Protein AF-A0A953RZE3-F1 (afdb_monomer)

Mean predicted aligned error: 8.17 Å

Structure (mmCIF, N/CA/C/O backbone):
data_AF-A0A953RZE3-F1
#
_entry.id   AF-A0A953RZE3-F1
#
loop_
_atom_site.group_PDB
_atom_site.id
_atom_site.type_symbol
_atom_site.label_atom_id
_atom_site.label_alt_id
_atom_site.label_comp_id
_atom_site.label_asym_id
_atom_site.label_entity_id
_atom_site.label_seq_id
_atom_site.pdbx_PDB_ins_code
_atom_site.Cartn_x
_atom_site.Cartn_y
_atom_site.Cartn_z
_atom_site.occupancy
_atom_site.B_iso_or_equiv
_atom_site.auth_seq_id
_atom_site.auth_comp_id
_atom_site.auth_asym_id
_atom_site.auth_atom_id
_atom_site.pdbx_PDB_model_num
ATOM 1 N N . MET A 1 1 ? -52.274 21.729 1.671 1.00 38.53 1 MET A N 1
ATOM 2 C CA . MET A 1 1 ? -52.161 20.530 0.815 1.00 38.53 1 MET A CA 1
ATOM 3 C C . MET A 1 1 ? -50.691 20.281 0.556 1.00 38.53 1 MET A C 1
ATOM 5 O O . MET A 1 1 ? -50.014 21.165 0.052 1.00 38.53 1 MET A O 1
ATOM 9 N N . SER A 1 2 ? -50.212 19.133 1.021 1.00 46.97 2 SER A N 1
ATOM 10 C CA . SER A 1 2 ? -48.816 18.702 1.029 1.00 46.97 2 SER A CA 1
ATOM 11 C C . SER A 1 2 ? -48.372 18.157 -0.327 1.00 46.97 2 SER A C 1
ATOM 13 O O . SER A 1 2 ? -49.143 17.448 -0.968 1.00 46.97 2 SER A O 1
ATOM 15 N N . VAL A 1 3 ? -47.101 18.358 -0.682 1.00 43.03 3 VAL A N 1
ATOM 16 C CA . VAL A 1 3 ? -46.359 17.436 -1.555 1.00 43.03 3 VAL A CA 1
ATOM 17 C C . VAL A 1 3 ? -45.002 17.105 -0.919 1.00 43.03 3 VAL A C 1
ATOM 19 O O . VAL A 1 3 ? -44.105 17.930 -0.824 1.00 43.03 3 VAL A O 1
ATOM 22 N N . GLN A 1 4 ? -44.999 15.888 -0.377 1.00 46.00 4 GLN A N 1
ATOM 23 C CA . GLN A 1 4 ? -43.958 14.930 0.017 1.00 46.00 4 GLN A CA 1
ATOM 24 C C . GLN A 1 4 ? -42.460 15.295 -0.127 1.00 46.00 4 GLN A C 1
ATOM 26 O O . GLN A 1 4 ? -42.034 15.736 -1.194 1.00 46.00 4 GLN A O 1
ATOM 31 N N . PRO A 1 5 ? -41.628 14.973 0.889 1.00 46.19 5 PRO A N 1
ATOM 32 C CA . PRO A 1 5 ? -40.175 14.981 0.760 1.00 46.19 5 PRO A CA 1
ATOM 33 C C . PRO A 1 5 ? -39.705 13.826 -0.136 1.00 46.19 5 PRO A C 1
ATOM 35 O O . PRO A 1 5 ? -40.157 12.686 -0.006 1.00 46.19 5 PRO A O 1
ATOM 38 N N . GLY A 1 6 ? -38.794 14.143 -1.057 1.00 43.66 6 GLY A N 1
ATOM 39 C CA . GLY A 1 6 ? -38.149 13.179 -1.940 1.00 43.66 6 GLY A CA 1
ATOM 40 C C . GLY A 1 6 ? -37.464 12.069 -1.147 1.00 43.66 6 GLY A C 1
ATOM 41 O O . GLY A 1 6 ? -36.737 12.329 -0.191 1.00 43.66 6 GLY A O 1
ATOM 42 N N . LYS A 1 7 ? -37.745 10.831 -1.562 1.00 40.25 7 LYS A N 1
ATOM 43 C CA . LYS A 1 7 ? -37.175 9.582 -1.057 1.00 40.25 7 LYS A CA 1
ATOM 44 C C . LYS A 1 7 ? -35.671 9.703 -0.801 1.00 40.25 7 LYS A C 1
ATOM 46 O O . LYS A 1 7 ? -34.910 9.983 -1.725 1.00 40.25 7 LYS A O 1
ATOM 51 N N . ALA A 1 8 ? -35.264 9.388 0.427 1.00 43.44 8 ALA A N 1
ATOM 52 C CA . ALA A 1 8 ? -33.906 8.960 0.712 1.00 43.44 8 ALA A CA 1
ATOM 53 C C . ALA A 1 8 ? -33.582 7.769 -0.200 1.00 43.44 8 ALA A C 1
ATOM 55 O O . ALA A 1 8 ? -34.327 6.788 -0.251 1.00 43.44 8 ALA A O 1
ATOM 56 N N . ALA A 1 9 ? -32.507 7.883 -0.973 1.00 49.19 9 ALA A N 1
ATOM 57 C CA . ALA A 1 9 ? -31.924 6.730 -1.622 1.00 49.19 9 ALA A CA 1
ATOM 58 C C . ALA A 1 9 ? -31.358 5.841 -0.509 1.00 49.19 9 ALA A C 1
ATOM 60 O O . ALA A 1 9 ? -30.347 6.187 0.099 1.00 49.19 9 ALA A O 1
ATOM 61 N N . ASP A 1 10 ? -32.020 4.715 -0.235 1.00 40.41 10 ASP A N 1
ATOM 62 C CA . ASP A 1 10 ? -31.480 3.573 0.508 1.00 40.41 10 ASP A CA 1
ATOM 63 C C . ASP A 1 10 ? -30.290 2.970 -0.263 1.00 40.41 10 ASP A C 1
ATOM 65 O O . ASP A 1 10 ? -30.326 1.851 -0.780 1.00 40.41 10 ASP A O 1
ATOM 69 N N . GLY A 1 11 ? -29.209 3.736 -0.389 1.00 42.00 11 GLY A N 1
ATOM 70 C CA . GLY A 1 11 ? -27.901 3.207 -0.710 1.00 42.00 11 GLY A CA 1
ATOM 71 C C . GLY A 1 11 ? -27.412 2.512 0.544 1.00 42.00 11 GLY A C 1
ATOM 72 O O . GLY A 1 11 ? -26.873 3.167 1.429 1.00 42.00 11 GLY A O 1
ATOM 73 N N . LYS A 1 12 ? -27.648 1.200 0.658 1.00 42.31 12 LYS A N 1
ATOM 74 C CA . LYS A 1 12 ? -26.995 0.369 1.675 1.00 42.31 12 LYS A CA 1
ATOM 75 C C . LYS A 1 12 ? -25.504 0.686 1.614 1.00 42.31 12 LYS A C 1
ATOM 77 O O . LYS A 1 12 ? -24.852 0.288 0.651 1.00 42.31 12 LYS A O 1
ATOM 82 N N . ALA A 1 13 ? -24.999 1.439 2.590 1.00 49.22 13 ALA A N 1
ATOM 83 C CA . ALA A 1 13 ? -23.581 1.725 2.706 1.00 49.22 13 ALA A CA 1
ATOM 84 C C . ALA A 1 13 ? -22.871 0.373 2.668 1.00 49.22 13 ALA A C 1
ATOM 86 O O . ALA A 1 13 ? -23.115 -0.489 3.518 1.00 49.22 13 ALA A O 1
ATOM 87 N N . LYS A 1 14 ? -22.094 0.133 1.612 1.00 54.75 14 LYS A N 1
ATOM 88 C CA . LYS A 1 14 ? -21.284 -1.070 1.503 1.00 54.75 14 LYS A CA 1
ATOM 89 C C . LYS A 1 14 ? -20.283 -0.969 2.643 1.00 54.75 14 LYS A C 1
ATOM 91 O O . LYS A 1 14 ? -19.375 -0.149 2.597 1.00 54.75 14 LYS A O 1
ATOM 96 N N . VAL A 1 15 ? -20.523 -1.720 3.713 1.00 62.72 15 VAL A N 1
ATOM 97 C CA . VAL A 1 15 ? -19.614 -1.753 4.855 1.00 62.72 15 VAL A CA 1
ATOM 98 C C . VAL A 1 15 ? -18.313 -2.353 4.338 1.00 62.72 15 VAL A C 1
ATOM 100 O O . VAL A 1 15 ? -18.257 -3.541 4.017 1.00 62.72 15 VAL A O 1
ATOM 103 N N . VAL A 1 16 ? -17.295 -1.514 4.170 1.00 74.25 16 VAL A N 1
ATOM 104 C CA . VAL A 1 16 ? -15.961 -1.975 3.795 1.00 74.25 16 VAL A CA 1
ATOM 105 C C . VAL A 1 16 ? -15.364 -2.672 4.995 1.00 74.25 16 VAL A C 1
ATOM 107 O O . VAL A 1 16 ? -15.157 -2.059 6.039 1.00 74.25 16 VAL A O 1
ATOM 110 N N . ASP A 1 17 ? -15.093 -3.961 4.836 1.00 81.56 17 ASP A N 1
ATOM 111 C CA . ASP A 1 17 ? -14.390 -4.737 5.843 1.00 81.56 17 ASP A CA 1
ATOM 112 C C . ASP A 1 17 ? -12.902 -4.329 5.865 1.00 81.56 17 ASP A C 1
ATOM 114 O O . ASP A 1 17 ? -12.220 -4.476 4.842 1.00 81.56 17 ASP A O 1
ATOM 118 N N . PRO A 1 18 ? -12.364 -3.852 7.005 1.00 83.88 18 PRO A N 1
ATOM 119 C CA . PRO A 1 18 ? -10.934 -3.605 7.189 1.00 83.88 18 PRO A CA 1
ATOM 120 C C . PRO A 1 18 ? -10.030 -4.784 6.787 1.00 83.88 18 PRO A C 1
ATOM 122 O O . PRO A 1 18 ? -8.886 -4.571 6.380 1.00 83.88 18 PRO A O 1
ATOM 125 N N . ALA A 1 19 ? -10.528 -6.022 6.859 1.00 86.88 19 ALA A N 1
ATOM 126 C CA . ALA A 1 19 ? -9.807 -7.209 6.410 1.00 86.88 19 ALA A CA 1
ATOM 127 C C . ALA A 1 19 ? -9.534 -7.202 4.895 1.00 86.88 19 ALA A C 1
ATOM 129 O O . ALA A 1 19 ? -8.481 -7.675 4.465 1.00 86.88 19 ALA A O 1
ATOM 130 N N . ASN A 1 20 ? -10.426 -6.618 4.087 1.00 88.56 20 ASN A N 1
ATOM 131 C CA . ASN A 1 20 ? -10.230 -6.497 2.640 1.00 88.56 20 ASN A CA 1
ATOM 132 C C . ASN A 1 20 ? -9.112 -5.505 2.306 1.00 88.56 20 ASN A C 1
ATOM 134 O O . ASN A 1 20 ? -8.297 -5.777 1.425 1.00 88.56 20 ASN A O 1
ATOM 138 N N . VAL A 1 21 ? -9.018 -4.402 3.057 1.00 90.88 21 VAL A N 1
ATOM 139 C CA . VAL A 1 21 ? -7.900 -3.455 2.92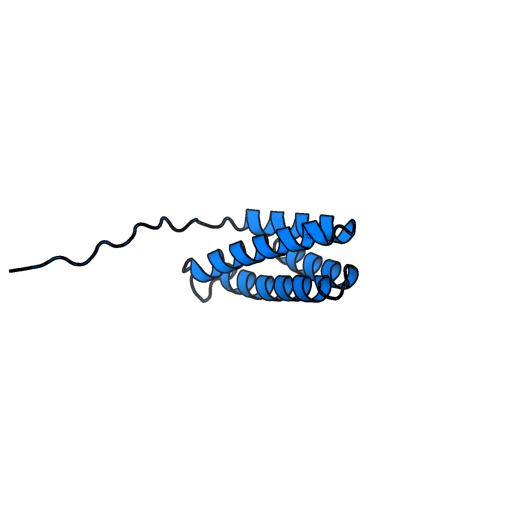9 1.00 90.88 21 VAL A CA 1
ATOM 140 C C . VAL A 1 21 ? -6.588 -4.158 3.275 1.00 90.88 21 VAL A C 1
ATOM 142 O O . VAL A 1 21 ? -5.628 -4.090 2.510 1.00 90.88 21 VAL A O 1
ATOM 145 N N . ALA A 1 22 ? -6.550 -4.904 4.383 1.00 92.44 22 ALA A N 1
ATOM 146 C CA . ALA A 1 22 ? -5.363 -5.656 4.787 1.00 92.44 22 ALA A CA 1
ATOM 147 C C . ALA A 1 22 ? -4.931 -6.699 3.735 1.00 92.44 22 ALA A C 1
ATOM 149 O O . ALA A 1 22 ? -3.734 -6.845 3.468 1.00 92.44 22 ALA A O 1
ATOM 150 N N . ALA A 1 23 ? -5.888 -7.403 3.121 1.00 93.19 23 ALA A N 1
ATOM 151 C CA . ALA A 1 23 ? -5.627 -8.353 2.042 1.00 93.19 23 ALA A CA 1
ATOM 152 C C . ALA A 1 23 ? -5.036 -7.656 0.806 1.00 93.19 23 ALA A C 1
ATOM 154 O O . ALA A 1 23 ? -3.967 -8.049 0.340 1.00 93.19 23 ALA A O 1
ATOM 155 N N . ASN A 1 24 ? -5.645 -6.557 0.355 1.00 93.69 24 ASN A N 1
ATOM 156 C CA . ASN A 1 24 ? -5.150 -5.786 -0.785 1.00 93.69 24 ASN A CA 1
ATOM 157 C C . ASN A 1 24 ? -3.741 -5.225 -0.550 1.00 93.69 24 ASN A C 1
ATOM 159 O O . ASN A 1 24 ? -2.895 -5.299 -1.437 1.00 93.69 24 ASN A O 1
ATOM 163 N N . LEU A 1 25 ? -3.431 -4.725 0.650 1.00 96.00 25 LEU A N 1
ATOM 164 C CA . LEU A 1 25 ? -2.081 -4.247 0.986 1.00 96.00 25 LEU A CA 1
ATOM 165 C C . LEU A 1 25 ? -1.033 -5.370 0.958 1.00 96.00 25 LEU A C 1
ATOM 167 O O . LEU A 1 25 ? 0.119 -5.166 0.550 1.00 96.00 25 LEU A O 1
ATOM 171 N N . ARG A 1 26 ? -1.424 -6.579 1.373 1.00 95.25 26 ARG A N 1
ATOM 172 C CA . ARG A 1 26 ? -0.568 -7.764 1.286 1.00 95.25 26 ARG A CA 1
ATOM 173 C C . ARG A 1 26 ? -0.325 -8.159 -0.167 1.00 95.25 26 ARG A C 1
ATOM 175 O O . ARG A 1 26 ? 0.828 -8.392 -0.531 1.00 95.25 26 ARG A O 1
ATOM 182 N N . ASP A 1 27 ? -1.372 -8.204 -0.979 1.00 96.50 27 ASP A N 1
ATOM 183 C CA . ASP A 1 27 ? -1.270 -8.575 -2.390 1.00 96.50 27 ASP A CA 1
ATOM 184 C C . ASP A 1 27 ? -0.460 -7.536 -3.170 1.00 96.50 27 ASP A C 1
ATOM 186 O O . ASP A 1 27 ? 0.462 -7.896 -3.905 1.00 96.50 27 ASP A O 1
ATOM 190 N N . LEU A 1 28 ? -0.674 -6.248 -2.897 1.00 97.50 28 LEU A N 1
ATOM 191 C CA . LEU A 1 28 ? 0.141 -5.151 -3.415 1.00 97.50 28 LEU A CA 1
ATOM 192 C C . LEU A 1 28 ? 1.629 -5.372 -3.119 1.00 97.50 28 LEU A C 1
ATOM 194 O O . LEU A 1 28 ? 2.459 -5.330 -4.028 1.00 97.50 28 LEU A O 1
ATOM 198 N N . THR A 1 29 ? 1.969 -5.684 -1.864 1.00 97.56 29 THR A N 1
ATOM 199 C CA . THR A 1 29 ? 3.351 -5.984 -1.456 1.00 97.56 29 THR A CA 1
ATOM 200 C C . THR A 1 29 ? 3.930 -7.171 -2.233 1.00 97.56 29 THR A C 1
ATOM 202 O O . THR A 1 29 ? 5.094 -7.142 -2.637 1.00 97.56 29 THR A O 1
ATOM 205 N N . VAL A 1 30 ? 3.142 -8.227 -2.455 1.00 97.88 30 VAL A N 1
ATOM 206 C CA . VAL A 1 30 ? 3.575 -9.414 -3.207 1.00 97.88 30 VAL A CA 1
ATOM 207 C C . VAL A 1 30 ? 3.839 -9.073 -4.674 1.00 97.88 30 VAL A C 1
ATOM 209 O O . VAL A 1 30 ? 4.870 -9.480 -5.212 1.00 97.88 30 VAL A O 1
ATOM 212 N N . HIS A 1 31 ? 2.948 -8.324 -5.323 1.00 97.75 31 HIS A N 1
ATOM 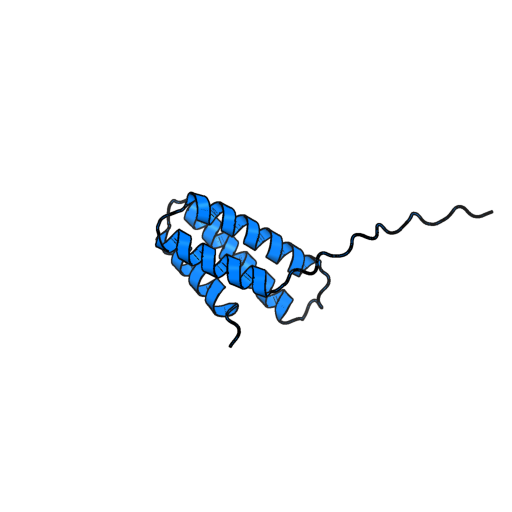213 C CA . HIS A 1 31 ? 3.093 -7.960 -6.733 1.00 97.75 31 HIS A CA 1
ATOM 214 C C . HIS A 1 31 ? 4.254 -6.991 -6.968 1.00 97.75 31 HIS A C 1
ATOM 216 O O . HIS A 1 31 ? 5.039 -7.209 -7.892 1.00 97.75 31 HIS A O 1
ATOM 222 N N . LEU A 1 32 ? 4.442 -6.012 -6.081 1.00 97.56 32 LEU A N 1
ATOM 223 C CA . LEU A 1 32 ? 5.613 -5.133 -6.088 1.00 97.56 32 LEU A CA 1
ATOM 224 C C . LEU A 1 32 ? 6.913 -5.923 -5.915 1.00 97.56 32 LEU A C 1
ATOM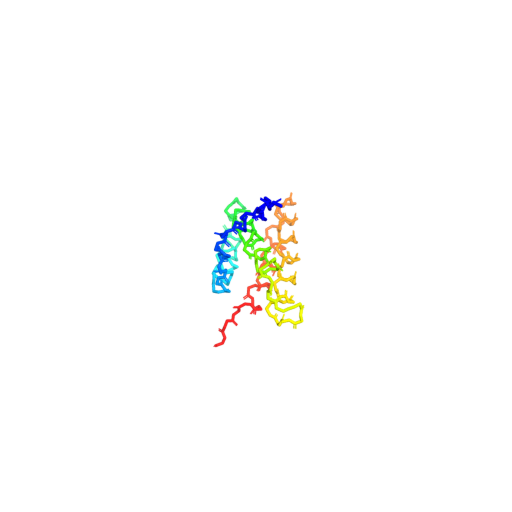 226 O O . LEU A 1 32 ? 7.853 -5.748 -6.684 1.00 97.56 32 LEU A O 1
ATOM 230 N N . HIS A 1 33 ? 6.953 -6.867 -4.972 1.00 96.81 33 HIS A N 1
ATOM 231 C CA . HIS A 1 33 ? 8.132 -7.705 -4.755 1.00 96.81 33 HIS A CA 1
ATOM 232 C C . HIS A 1 33 ? 8.485 -8.584 -5.965 1.00 96.81 33 HIS A C 1
ATOM 234 O O . HIS A 1 33 ? 9.655 -8.879 -6.194 1.00 96.81 33 HIS A O 1
ATOM 240 N N . ARG A 1 34 ? 7.484 -8.986 -6.755 1.00 96.44 34 ARG A N 1
ATOM 241 C CA . ARG A 1 34 ? 7.659 -9.759 -7.995 1.00 96.44 34 ARG A CA 1
ATOM 242 C C . ARG A 1 34 ? 7.976 -8.892 -9.219 1.00 96.44 34 ARG A C 1
ATOM 244 O O . ARG A 1 34 ? 8.103 -9.439 -10.310 1.00 96.44 34 ARG A O 1
ATOM 251 N N . GLY A 1 35 ? 8.053 -7.568 -9.074 1.00 93.81 35 GLY A N 1
ATOM 252 C CA . GLY A 1 35 ? 8.235 -6.647 -10.200 1.00 93.81 35 GLY A CA 1
ATOM 253 C C . GLY A 1 35 ? 7.000 -6.503 -11.096 1.00 93.81 35 GLY A C 1
ATOM 254 O O . GLY A 1 35 ? 7.093 -5.947 -12.187 1.00 93.81 35 GLY A O 1
ATOM 255 N N . ASN A 1 36 ? 5.830 -6.986 -10.665 1.00 96.19 36 ASN A N 1
ATOM 256 C CA . ASN A 1 36 ? 4.593 -6.872 -11.432 1.00 96.19 36 ASN A CA 1
ATOM 257 C C . ASN A 1 36 ? 3.941 -5.501 -11.188 1.00 96.19 36 ASN A C 1
ATOM 259 O O . ASN A 1 36 ? 2.949 -5.377 -10.467 1.00 96.19 36 ASN A O 1
ATOM 263 N N . ALA A 1 37 ? 4.530 -4.465 -11.789 1.00 93.75 37 ALA A N 1
ATOM 264 C CA . ALA A 1 37 ? 4.090 -3.080 -11.643 1.00 93.75 37 ALA A CA 1
ATOM 265 C C . ALA A 1 37 ? 2.675 -2.834 -12.196 1.00 93.75 37 ALA A C 1
ATOM 267 O O . ALA A 1 37 ? 1.950 -1.997 -11.663 1.00 93.75 37 ALA A O 1
ATOM 268 N N . ALA A 1 38 ? 2.263 -3.557 -13.242 1.00 95.38 38 ALA A N 1
ATOM 269 C CA . ALA A 1 38 ? 0.932 -3.416 -13.832 1.00 95.38 38 ALA A CA 1
ATOM 270 C C . ALA A 1 38 ? -0.166 -3.859 -12.853 1.00 95.38 38 ALA A C 1
ATOM 272 O O . ALA A 1 38 ? 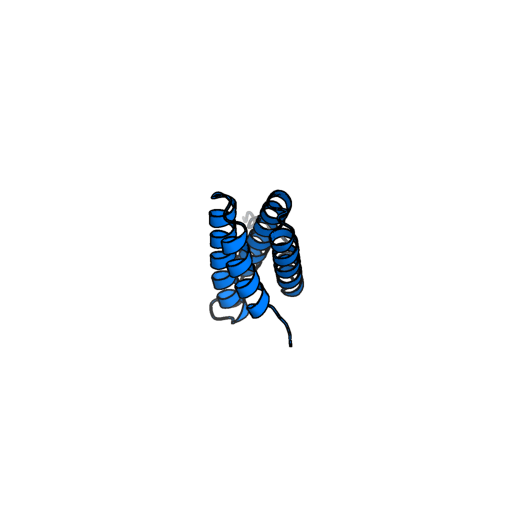-1.088 -3.095 -12.575 1.00 95.38 38 ALA A O 1
ATOM 273 N N . GLU A 1 39 ? -0.022 -5.048 -12.264 1.00 97.12 39 GLU A N 1
ATOM 274 C CA . GLU A 1 39 ? -0.977 -5.544 -11.270 1.00 97.12 39 GLU A CA 1
ATOM 275 C C . GLU A 1 39 ? -0.924 -4.718 -9.980 1.00 97.12 39 GLU A C 1
ATOM 277 O O . GLU A 1 39 ? -1.957 -4.384 -9.407 1.00 97.12 39 GLU A O 1
ATOM 282 N N . ALA A 1 40 ? 0.273 -4.293 -9.559 1.00 97.38 40 ALA A N 1
ATOM 283 C CA . ALA A 1 40 ? 0.427 -3.410 -8.406 1.00 97.38 40 ALA A CA 1
ATOM 284 C C . ALA A 1 40 ? -0.351 -2.090 -8.572 1.00 97.38 40 ALA A C 1
ATOM 286 O O . ALA A 1 40 ? -0.959 -1.620 -7.613 1.00 97.38 40 ALA A O 1
ATOM 287 N N . LYS A 1 41 ? -0.399 -1.513 -9.783 1.00 96.94 41 LYS A N 1
ATOM 288 C CA . LYS A 1 41 ? -1.204 -0.310 -10.072 1.00 96.94 41 LYS A CA 1
ATOM 289 C C . LYS A 1 41 ? -2.704 -0.567 -9.895 1.00 96.94 41 LYS A C 1
ATOM 291 O O . LYS A 1 41 ? -3.392 0.284 -9.334 1.00 96.94 41 LYS A O 1
ATOM 296 N N . ILE A 1 42 ? -3.197 -1.725 -10.339 1.00 97.50 42 ILE A N 1
ATOM 297 C CA . ILE A 1 42 ? -4.608 -2.119 -10.194 1.00 97.50 42 ILE A CA 1
ATOM 298 C C . ILE A 1 42 ? -4.961 -2.274 -8.712 1.00 97.50 42 ILE A C 1
ATOM 300 O O . ILE A 1 42 ? -5.921 -1.666 -8.242 1.00 97.50 42 ILE A O 1
ATOM 304 N N . ILE A 1 43 ? -4.150 -3.021 -7.960 1.00 97.50 43 ILE A N 1
ATOM 305 C CA . ILE A 1 43 ? -4.394 -3.265 -6.533 1.00 97.50 43 ILE A CA 1
ATOM 306 C C . ILE A 1 43 ? -4.304 -1.958 -5.733 1.00 97.50 43 ILE A C 1
ATOM 308 O O . ILE A 1 43 ? -5.127 -1.718 -4.853 1.00 97.50 43 ILE A O 1
ATOM 312 N N . ALA A 1 44 ? -3.353 -1.073 -6.054 1.00 96.81 44 ALA A N 1
ATOM 313 C CA . ALA A 1 44 ? -3.247 0.235 -5.408 1.00 96.81 44 ALA A CA 1
ATOM 314 C C . ALA A 1 44 ? -4.490 1.112 -5.656 1.00 96.81 44 ALA A C 1
ATOM 316 O O . ALA A 1 44 ? -4.940 1.801 -4.743 1.00 96.81 44 ALA A O 1
ATOM 317 N N . ALA A 1 45 ? -5.079 1.066 -6.857 1.00 96.44 45 ALA A N 1
ATOM 318 C CA . ALA A 1 45 ? -6.338 1.759 -7.137 1.00 96.44 45 ALA A CA 1
ATOM 319 C C . ALA A 1 45 ? -7.505 1.180 -6.318 1.00 96.44 45 ALA A C 1
ATOM 321 O O . ALA A 1 45 ? -8.236 1.934 -5.682 1.00 96.44 45 ALA A O 1
ATOM 322 N N . GLN A 1 46 ? -7.626 -0.149 -6.250 1.00 95.12 46 GLN A N 1
ATOM 323 C CA . GLN A 1 46 ? -8.660 -0.823 -5.453 1.00 95.12 46 GLN A CA 1
ATOM 324 C C . GLN A 1 46 ? -8.526 -0.533 -3.951 1.00 95.12 46 GLN A C 1
ATOM 326 O O . GLN A 1 46 ? -9.523 -0.296 -3.269 1.00 95.12 46 GLN A O 1
ATOM 331 N N . ALA A 1 47 ? -7.297 -0.527 -3.427 1.00 94.62 47 ALA A N 1
ATOM 332 C CA . ALA A 1 47 ? -7.028 -0.164 -2.040 1.00 94.62 47 ALA A CA 1
ATOM 333 C C . ALA A 1 47 ? -7.428 1.293 -1.762 1.00 94.62 47 ALA A C 1
ATOM 335 O O . ALA A 1 47 ? -8.067 1.561 -0.748 1.00 94.62 47 ALA A O 1
ATOM 336 N N . ALA A 1 48 ? -7.117 2.223 -2.673 1.00 95.44 48 ALA A N 1
ATOM 337 C CA . ALA A 1 48 ? -7.536 3.618 -2.550 1.00 95.44 48 ALA A CA 1
ATOM 338 C C . ALA A 1 48 ? -9.068 3.756 -2.531 1.00 95.44 48 ALA A C 1
ATOM 340 O O . ALA A 1 48 ? -9.607 4.426 -1.657 1.00 95.44 48 ALA A O 1
ATOM 341 N N . GLU A 1 49 ? -9.788 3.082 -3.430 1.00 93.94 49 GLU A N 1
ATOM 342 C CA . GLU A 1 49 ? -11.259 3.107 -3.449 1.00 93.94 49 GLU A CA 1
ATOM 343 C C . GLU A 1 49 ? -11.857 2.622 -2.118 1.00 93.94 49 GLU A C 1
ATOM 345 O O . GLU A 1 49 ? -12.705 3.296 -1.534 1.00 93.94 49 GLU A O 1
ATOM 350 N N . GLN A 1 50 ? -11.353 1.512 -1.573 1.00 92.19 50 GLN A N 1
ATOM 351 C CA . GLN A 1 50 ? -11.807 0.984 -0.282 1.00 92.19 50 GLN A CA 1
ATOM 352 C C . GLN A 1 50 ? -11.505 1.926 0.888 1.00 92.19 50 GLN A C 1
ATOM 354 O O . GLN A 1 50 ? -12.340 2.111 1.773 1.00 92.19 50 GLN A O 1
ATOM 359 N N . LEU A 1 51 ? -10.318 2.535 0.910 1.00 92.62 51 LEU A N 1
ATOM 360 C CA . LEU A 1 51 ? -9.952 3.517 1.931 1.00 92.62 51 LEU A CA 1
ATOM 361 C C . LEU A 1 51 ? -10.852 4.754 1.843 1.00 92.62 51 LEU A C 1
ATOM 363 O O . LEU A 1 51 ? -11.288 5.268 2.872 1.00 92.62 51 LEU A O 1
ATOM 367 N N . GLN A 1 52 ? -11.183 5.199 0.628 1.00 92.50 52 GLN A N 1
ATOM 368 C CA . GLN A 1 52 ? -12.089 6.321 0.407 1.00 92.50 52 GLN A CA 1
ATOM 369 C C . GLN A 1 52 ? -13.503 6.010 0.906 1.00 92.50 52 GLN A C 1
ATOM 371 O O . GLN A 1 52 ? -14.116 6.867 1.546 1.00 92.50 52 GLN A O 1
ATOM 376 N N . GLU A 1 53 ? -13.992 4.794 0.655 1.00 90.31 53 GLU A N 1
ATOM 377 C CA . GLU A 1 53 ? -15.266 4.294 1.175 1.00 90.31 53 GLU A CA 1
ATOM 378 C C . GLU A 1 53 ? -15.268 4.275 2.718 1.00 90.31 53 GLU A C 1
ATOM 380 O O . GLU A 1 53 ? -16.222 4.764 3.320 1.00 90.31 53 GLU A O 1
ATOM 385 N N . ILE A 1 54 ? -14.190 3.819 3.379 1.00 87.88 54 ILE A N 1
ATOM 386 C CA . ILE A 1 54 ? -14.065 3.874 4.853 1.00 87.88 54 ILE A CA 1
ATOM 387 C C . ILE A 1 54 ? -14.147 5.319 5.353 1.00 87.88 54 ILE A C 1
ATOM 389 O O . ILE A 1 54 ? -14.923 5.608 6.263 1.00 87.88 54 ILE A O 1
ATOM 393 N N . ILE A 1 55 ? -13.394 6.233 4.738 1.00 88.12 55 ILE A N 1
ATOM 394 C CA . ILE A 1 55 ? -13.353 7.655 5.117 1.00 88.12 55 ILE A CA 1
ATOM 395 C C . ILE A 1 55 ? -14.730 8.321 4.948 1.00 88.12 55 ILE A C 1
ATOM 397 O O . ILE A 1 55 ? -15.100 9.177 5.746 1.00 88.12 55 ILE A O 1
ATOM 401 N N . GLN A 1 56 ? -15.502 7.931 3.929 1.00 86.88 56 GLN A N 1
ATOM 402 C CA . GLN A 1 56 ? -16.827 8.498 3.640 1.00 86.88 56 GLN A CA 1
ATOM 403 C C . GLN A 1 56 ? -17.979 7.801 4.372 1.00 86.88 56 GLN A C 1
ATOM 405 O O . GLN A 1 56 ? -19.074 8.354 4.437 1.00 86.88 56 GLN A O 1
ATOM 410 N N . SER A 1 57 ? -17.756 6.608 4.929 1.00 81.06 57 SER A N 1
ATOM 411 C CA . SER A 1 57 ? -18.802 5.787 5.557 1.00 81.06 57 SER A CA 1
ATOM 412 C C . SER A 1 57 ? -19.410 6.382 6.835 1.00 81.06 57 SER A C 1
ATOM 414 O O . SER A 1 57 ? -20.370 5.827 7.367 1.00 81.06 57 SER A O 1
ATOM 416 N N . GLY A 1 58 ? -18.890 7.511 7.325 1.00 63.88 58 GLY A N 1
ATOM 417 C CA . GLY A 1 58 ? -19.407 8.179 8.518 1.00 63.88 58 GLY A CA 1
ATOM 418 C C . GLY A 1 58 ? -19.033 7.478 9.825 1.00 63.88 58 GLY A C 1
ATOM 419 O O . GLY A 1 58 ? -19.686 7.713 10.840 1.00 63.88 58 GLY A O 1
ATOM 420 N N . VAL A 1 59 ? -17.992 6.630 9.816 1.00 66.75 59 VAL A N 1
ATOM 421 C CA . VAL A 1 59 ? -17.291 6.230 11.050 1.00 66.75 59 VAL A CA 1
ATOM 422 C C . VAL A 1 59 ? -16.892 7.510 11.788 1.00 66.75 59 VAL A C 1
ATOM 424 O O . VAL A 1 59 ? -16.539 8.491 11.134 1.00 66.75 59 VAL A O 1
ATOM 427 N N . GLU A 1 60 ? -16.993 7.524 13.124 1.00 66.56 60 GLU A N 1
ATOM 428 C CA . GLU A 1 60 ? -16.727 8.735 13.909 1.00 66.56 60 GLU A CA 1
ATOM 429 C C . GLU A 1 60 ? -15.428 9.426 13.449 1.00 66.56 60 GLU A C 1
ATOM 431 O O . GLU A 1 60 ? -14.416 8.737 13.289 1.00 66.56 60 GLU A O 1
ATOM 436 N N . PRO A 1 61 ? -15.431 10.760 13.249 1.00 58.22 61 PRO A N 1
ATOM 437 C CA . PRO A 1 61 ? -14.280 11.510 12.738 1.00 58.22 61 PRO A CA 1
ATOM 438 C C . PRO A 1 61 ? -12.979 11.301 13.524 1.00 58.22 61 PRO A C 1
ATOM 440 O O . PRO A 1 61 ? -11.888 11.446 12.980 1.00 58.22 61 PRO A O 1
ATOM 443 N N . GLU A 1 62 ? -13.102 10.947 14.804 1.00 64.38 62 GLU A N 1
ATOM 444 C CA . GLU A 1 62 ? -11.997 10.695 15.736 1.00 64.38 62 GLU A CA 1
ATOM 445 C C . GLU A 1 62 ? -11.713 9.192 15.929 1.00 64.38 62 GLU A C 1
ATOM 447 O O . GLU A 1 62 ? -10.878 8.790 16.741 1.00 64.38 62 GLU A O 1
A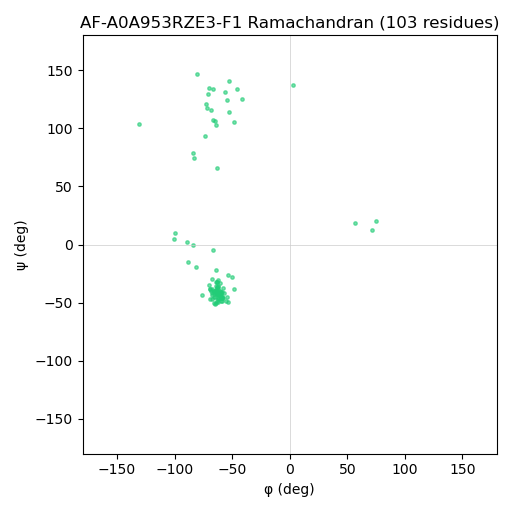TOM 452 N N . GLY A 1 63 ? -12.401 8.334 15.176 1.00 73.19 63 GLY A N 1
ATOM 453 C CA . GLY A 1 63 ? -12.246 6.893 15.233 1.00 73.19 63 GLY A CA 1
ATOM 454 C C . GLY A 1 63 ? -10.873 6.456 14.727 1.00 73.19 63 GLY A C 1
ATOM 455 O O . GLY A 1 63 ? -10.435 6.841 13.642 1.00 73.19 63 GLY A O 1
ATOM 456 N N . ILE A 1 64 ? -10.224 5.561 15.479 1.00 83.00 64 ILE A N 1
ATOM 457 C CA . ILE A 1 64 ? -8.918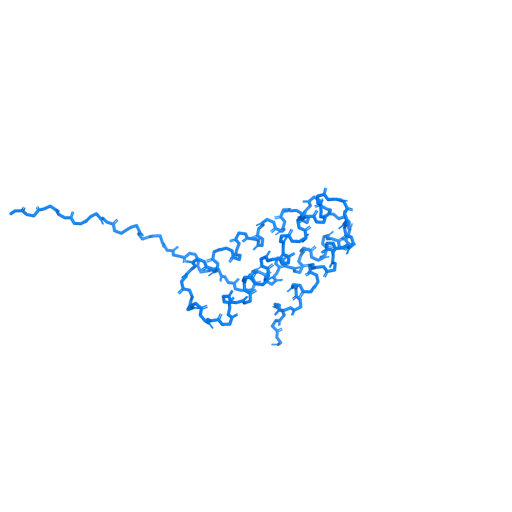 4.961 15.140 1.00 83.00 64 ILE A CA 1
ATOM 458 C C . ILE A 1 64 ? -8.895 4.442 13.692 1.00 83.00 64 ILE A C 1
ATOM 460 O O . ILE A 1 64 ? -7.895 4.585 12.992 1.00 83.00 64 ILE A O 1
ATOM 464 N N . LEU A 1 65 ? -10.007 3.865 13.224 1.00 85.44 65 LEU A N 1
ATOM 465 C CA . LEU A 1 65 ? -10.128 3.340 11.865 1.00 85.44 65 LEU A CA 1
ATOM 466 C C . LEU A 1 65 ? -10.066 4.438 10.792 1.00 85.44 65 LEU A C 1
ATOM 468 O O . LEU A 1 65 ? -9.425 4.230 9.765 1.00 85.44 65 LEU A O 1
ATOM 472 N N . MET A 1 66 ? -10.690 5.596 11.021 1.00 86.50 66 MET A N 1
ATOM 473 C CA . MET A 1 66 ? -10.689 6.701 10.059 1.00 86.50 66 MET A CA 1
ATOM 474 C C . MET A 1 66 ? -9.297 7.325 9.938 1.00 86.50 66 MET A C 1
ATOM 476 O O . MET A 1 66 ? -8.793 7.465 8.824 1.00 86.50 66 MET A O 1
ATOM 480 N N . GLY A 1 67 ? -8.640 7.614 11.067 1.00 88.75 67 GLY A N 1
ATOM 481 C CA . GLY A 1 67 ? -7.268 8.136 11.065 1.00 88.75 67 GLY A CA 1
ATOM 482 C C . GLY A 1 67 ? -6.290 7.172 10.386 1.00 88.75 67 GLY A C 1
ATOM 483 O O . GLY A 1 67 ? -5.494 7.571 9.536 1.00 88.75 67 GLY A O 1
ATOM 484 N N . LYS A 1 68 ? -6.424 5.873 10.672 1.00 91.19 68 LYS A N 1
ATOM 485 C CA . LYS A 1 68 ? -5.646 4.825 10.007 1.00 91.19 68 LYS A CA 1
ATOM 486 C C . LYS A 1 68 ? -5.916 4.767 8.502 1.00 91.19 68 LYS A C 1
ATOM 488 O O . LYS A 1 68 ? -4.975 4.648 7.719 1.00 91.19 68 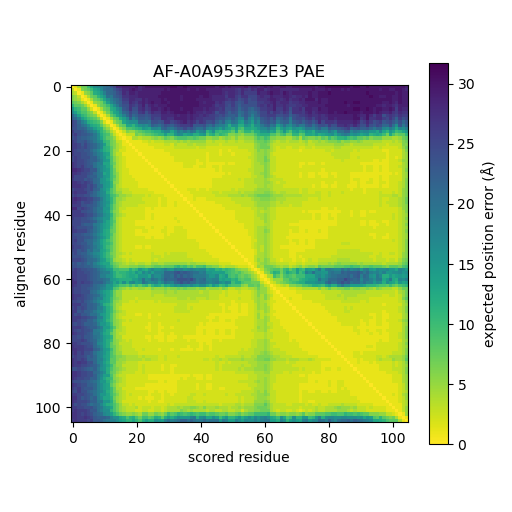LYS A O 1
ATOM 493 N N . ALA A 1 69 ? -7.174 4.876 8.072 1.00 92.12 69 ALA A N 1
ATOM 494 C CA . ALA A 1 69 ? -7.532 4.881 6.655 1.00 92.12 69 ALA A CA 1
ATOM 495 C C . ALA A 1 69 ? -6.942 6.088 5.910 1.00 92.12 69 ALA A C 1
ATOM 497 O O . ALA A 1 69 ? -6.370 5.917 4.836 1.00 92.12 69 ALA A O 1
ATOM 498 N N . GLN A 1 70 ? -6.992 7.283 6.504 1.00 92.44 70 GLN A N 1
ATOM 499 C CA . GLN A 1 70 ? -6.387 8.495 5.939 1.00 92.44 70 GLN A CA 1
ATOM 500 C C . GLN A 1 70 ? -4.865 8.372 5.790 1.00 92.44 70 GLN A C 1
ATOM 502 O O . GLN A 1 70 ? -4.325 8.662 4.726 1.00 92.44 70 GLN A O 1
ATOM 507 N N . GLN A 1 71 ? -4.171 7.883 6.822 1.00 93.25 71 GLN A N 1
ATOM 508 C CA . GLN A 1 71 ? -2.723 7.646 6.760 1.00 93.25 71 GLN A CA 1
ATOM 509 C C . GLN A 1 71 ? -2.357 6.627 5.675 1.00 93.25 71 GLN A C 1
ATOM 511 O O . GLN A 1 71 ? -1.387 6.795 4.940 1.00 93.25 71 GLN A O 1
ATOM 516 N N . THR A 1 72 ? -3.166 5.580 5.541 1.00 95.50 72 THR A N 1
ATOM 517 C CA . THR A 1 72 ? -2.945 4.531 4.538 1.00 95.50 72 THR A CA 1
ATOM 518 C C . THR A 1 72 ? -3.198 5.044 3.126 1.00 95.50 72 THR A C 1
ATOM 520 O O . THR A 1 72 ? -2.483 4.653 2.208 1.00 95.50 72 THR A O 1
ATOM 523 N N . MET A 1 73 ? -4.166 5.947 2.944 1.00 95.62 73 MET A N 1
ATOM 524 C CA . MET A 1 73 ? -4.419 6.590 1.654 1.00 95.62 73 MET A CA 1
ATOM 525 C C . MET A 1 73 ? -3.176 7.333 1.163 1.00 95.62 73 MET A C 1
ATOM 527 O O . MET A 1 73 ? -2.774 7.151 0.018 1.00 95.62 73 MET A O 1
ATOM 531 N N . PHE A 1 74 ? -2.522 8.090 2.048 1.00 95.19 74 PHE A N 1
ATOM 532 C CA . PHE A 1 74 ? -1.286 8.796 1.717 1.00 95.19 74 PHE A CA 1
ATOM 533 C C . PHE A 1 74 ? -0.180 7.834 1.253 1.00 95.19 74 PHE A C 1
ATOM 535 O O . PHE A 1 74 ? 0.437 8.051 0.213 1.00 95.19 74 PHE A O 1
ATOM 542 N N . ALA A 1 75 ? 0.022 6.722 1.967 1.00 96.50 75 ALA A N 1
ATOM 543 C CA . ALA A 1 75 ? 0.999 5.710 1.564 1.00 96.50 75 ALA A CA 1
ATOM 544 C C . ALA A 1 75 ? 0.652 5.064 0.207 1.00 96.50 75 ALA A C 1
ATOM 546 O O . ALA A 1 75 ? 1.537 4.784 -0.598 1.00 96.50 75 ALA A O 1
ATOM 547 N N . ILE A 1 76 ? -0.634 4.847 -0.088 1.00 97.75 76 ILE A N 1
ATOM 548 C CA . ILE A 1 76 ? -1.078 4.325 -1.389 1.00 97.75 76 ILE A CA 1
ATOM 549 C C . ILE A 1 76 ? -0.868 5.341 -2.518 1.00 97.75 76 ILE A C 1
ATOM 551 O O . ILE A 1 76 ? -0.480 4.955 -3.622 1.00 97.75 76 ILE A O 1
ATOM 555 N N . GLU A 1 77 ? -1.088 6.630 -2.270 1.00 97.25 77 GLU A N 1
ATOM 556 C CA . GLU A 1 77 ? -0.764 7.688 -3.231 1.00 97.25 77 GLU A CA 1
ATOM 557 C C . GLU A 1 77 ? 0.737 7.737 -3.523 1.00 97.25 77 GLU A C 1
ATOM 559 O O . GLU A 1 77 ? 1.130 7.786 -4.689 1.00 97.25 77 GLU A O 1
ATOM 564 N N . GLU A 1 78 ? 1.575 7.618 -2.493 1.00 97.19 78 GLU A N 1
ATOM 565 C CA . GLU A 1 78 ? 3.027 7.533 -2.642 1.00 97.19 78 GLU A CA 1
ATOM 566 C C . GLU A 1 78 ? 3.445 6.317 -3.488 1.00 97.19 78 GLU A C 1
ATOM 568 O O . GLU A 1 78 ? 4.194 6.467 -4.457 1.00 97.19 78 GLU A O 1
ATOM 573 N N . VAL A 1 79 ? 2.875 5.134 -3.224 1.00 97.88 79 VAL A N 1
ATOM 574 C CA . VAL A 1 79 ? 3.077 3.932 -4.055 1.00 97.88 79 VAL A CA 1
ATOM 575 C C . VAL A 1 79 ? 2.725 4.201 -5.519 1.00 97.88 79 VAL A C 1
ATOM 577 O O . VAL A 1 79 ? 3.471 3.810 -6.419 1.00 97.88 79 VAL A O 1
ATOM 580 N N . ARG A 1 80 ? 1.598 4.870 -5.789 1.00 97.56 80 ARG A N 1
ATOM 581 C CA . ARG A 1 80 ? 1.163 5.190 -7.159 1.00 97.56 80 ARG A CA 1
ATOM 582 C C . ARG A 1 80 ? 2.117 6.165 -7.847 1.00 97.56 80 ARG A C 1
ATOM 584 O O . ARG A 1 80 ? 2.400 5.977 -9.031 1.00 97.56 80 ARG A O 1
ATOM 591 N N . ILE A 1 81 ? 2.626 7.165 -7.123 1.00 97.50 81 ILE A N 1
ATOM 592 C CA . ILE A 1 81 ? 3.632 8.111 -7.627 1.00 97.50 81 ILE A CA 1
ATOM 593 C C . ILE A 1 81 ? 4.919 7.361 -7.980 1.00 97.50 81 ILE A C 1
ATOM 595 O O . ILE A 1 81 ? 5.396 7.478 -9.108 1.00 97.50 81 ILE A O 1
ATOM 599 N N . MET A 1 82 ? 5.434 6.522 -7.083 1.00 97.81 82 MET A N 1
ATOM 600 C CA . MET A 1 82 ? 6.646 5.727 -7.319 1.00 97.81 82 MET A CA 1
ATOM 601 C C . MET A 1 82 ? 6.480 4.772 -8.512 1.00 97.81 82 MET A C 1
ATOM 603 O O . MET A 1 82 ? 7.322 4.731 -9.404 1.00 97.81 82 MET A O 1
ATOM 607 N N . LEU A 1 83 ? 5.331 4.099 -8.625 1.00 96.56 83 LEU A N 1
ATOM 608 C CA . LEU A 1 83 ? 4.986 3.263 -9.782 1.00 96.56 83 LEU A CA 1
ATOM 609 C C . LEU A 1 83 ? 4.844 4.043 -11.101 1.00 96.56 83 LEU A C 1
ATOM 611 O O . LEU A 1 83 ? 4.907 3.437 -12.175 1.00 96.56 83 LEU A O 1
ATOM 615 N N . SER A 1 84 ? 4.598 5.355 -11.056 1.00 96.19 84 SER A N 1
ATOM 616 C CA . SER A 1 84 ? 4.600 6.217 -12.250 1.00 96.19 84 SER A CA 1
ATOM 617 C C . SER A 1 84 ? 6.006 6.656 -12.668 1.00 96.19 84 SER A C 1
ATOM 619 O O . SER A 1 84 ? 6.205 7.035 -13.817 1.00 96.19 84 SER A O 1
ATOM 621 N N . GLN A 1 85 ? 6.969 6.564 -11.748 1.00 96.75 85 GLN A N 1
ATOM 622 C CA . GLN A 1 85 ? 8.390 6.857 -11.948 1.00 96.75 85 GLN A CA 1
ATOM 623 C C . GLN A 1 85 ? 9.219 5.580 -12.176 1.00 96.75 85 GLN A C 1
ATOM 625 O O . GLN A 1 85 ? 10.445 5.631 -12.137 1.00 96.75 85 GLN A O 1
ATOM 630 N N . ASP A 1 86 ? 8.552 4.435 -12.362 1.00 95.06 86 ASP A N 1
ATOM 631 C CA . ASP A 1 86 ? 9.151 3.095 -12.438 1.00 95.06 86 ASP A CA 1
ATOM 632 C C . ASP A 1 86 ? 9.993 2.700 -11.202 1.00 95.06 86 ASP A C 1
ATOM 634 O O . ASP A 1 86 ? 10.757 1.732 -11.232 1.00 95.06 86 ASP A O 1
ATOM 638 N N . ASP A 1 87 ? 9.801 3.385 -10.069 1.00 96.94 87 ASP A N 1
ATOM 639 C CA . ASP A 1 87 ? 10.442 3.061 -8.796 1.00 96.94 87 ASP A CA 1
ATOM 640 C C . ASP A 1 87 ? 9.662 1.975 -8.041 1.00 96.94 87 ASP A C 1
ATOM 642 O O . ASP A 1 87 ? 8.905 2.213 -7.096 1.00 96.94 87 ASP A O 1
ATOM 646 N N . VAL A 1 88 ? 9.853 0.728 -8.469 1.00 95.94 88 VAL A N 1
ATOM 647 C CA . VAL A 1 88 ? 9.211 -0.436 -7.841 1.00 95.94 88 VAL A CA 1
ATOM 648 C C . VAL A 1 88 ? 9.740 -0.690 -6.422 1.00 95.94 88 VAL A C 1
ATOM 650 O O . VAL A 1 88 ? 9.007 -1.198 -5.572 1.00 95.94 88 VAL A O 1
ATOM 653 N N . ASN A 1 89 ? 10.995 -0.332 -6.135 1.00 95.88 89 ASN A N 1
ATOM 654 C CA . ASN A 1 89 ? 11.607 -0.581 -4.828 1.00 95.88 89 ASN A CA 1
ATOM 655 C C . ASN A 1 89 ? 11.108 0.405 -3.769 1.00 95.88 89 ASN A C 1
ATOM 657 O O . ASN A 1 89 ? 10.766 -0.028 -2.666 1.00 95.88 89 ASN A O 1
ATOM 661 N N . GLY A 1 90 ? 11.019 1.693 -4.109 1.00 96.75 90 GLY A N 1
ATOM 662 C CA . GLY A 1 90 ? 10.369 2.697 -3.271 1.00 96.75 90 GLY A CA 1
ATOM 663 C C . GLY A 1 90 ? 8.912 2.326 -3.020 1.00 96.75 90 GLY A C 1
ATOM 664 O O . GLY A 1 90 ? 8.489 2.233 -1.865 1.00 96.75 90 GLY A O 1
ATOM 665 N N . ALA A 1 91 ? 8.178 1.973 -4.083 1.00 97.56 91 ALA A N 1
ATOM 666 C CA . ALA A 1 91 ? 6.787 1.541 -3.970 1.00 97.56 91 ALA A CA 1
ATOM 667 C C . ALA A 1 91 ? 6.636 0.338 -3.023 1.00 97.56 91 ALA A C 1
ATOM 669 O O . ALA A 1 91 ? 5.731 0.295 -2.190 1.00 97.56 91 ALA A O 1
ATOM 670 N N . LEU A 1 92 ? 7.542 -0.643 -3.100 1.00 97.75 92 LEU A N 1
ATOM 671 C CA . LEU A 1 92 ? 7.537 -1.801 -2.206 1.00 97.75 92 LEU A CA 1
ATOM 672 C C . LEU A 1 92 ? 7.771 -1.418 -0.738 1.00 97.75 92 LEU A C 1
ATOM 674 O O . LEU A 1 92 ? 7.182 -2.042 0.147 1.00 97.75 92 LEU A O 1
ATOM 678 N N . ALA A 1 93 ? 8.633 -0.438 -0.463 1.00 96.81 93 ALA A N 1
ATOM 679 C CA . ALA A 1 93 ? 8.877 0.038 0.896 1.00 96.81 93 ALA A CA 1
ATOM 680 C C . ALA A 1 93 ? 7.614 0.688 1.485 1.00 96.81 93 ALA A C 1
ATOM 682 O O . ALA A 1 93 ? 7.137 0.238 2.529 1.00 96.81 93 ALA A O 1
ATOM 683 N N . ALA A 1 94 ? 7.013 1.633 0.758 1.00 96.50 94 ALA A N 1
ATOM 684 C CA . ALA A 1 94 ? 5.783 2.311 1.171 1.00 96.50 94 ALA A CA 1
ATOM 685 C C . ALA A 1 94 ? 4.617 1.323 1.379 1.00 96.50 94 ALA A C 1
ATOM 687 O O . ALA A 1 94 ? 3.946 1.340 2.415 1.00 96.50 94 ALA A O 1
ATOM 688 N N . ALA A 1 95 ? 4.424 0.375 0.453 1.00 96.75 95 ALA A N 1
ATOM 689 C CA . ALA A 1 95 ? 3.381 -0.646 0.569 1.00 96.75 95 ALA A CA 1
ATOM 690 C C . ALA A 1 95 ? 3.571 -1.565 1.789 1.00 96.75 95 ALA A C 1
ATOM 692 O O . ALA A 1 95 ? 2.595 -1.961 2.428 1.00 96.75 95 ALA A O 1
ATOM 693 N N . ARG A 1 96 ? 4.819 -1.902 2.145 1.00 96.25 96 ARG A N 1
ATOM 694 C CA . ARG A 1 96 ? 5.117 -2.721 3.331 1.00 96.25 96 ARG A CA 1
ATOM 695 C C . ARG A 1 96 ? 4.795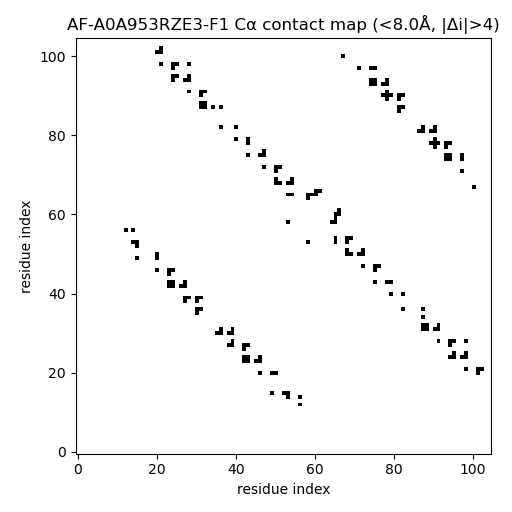 -1.997 4.623 1.00 96.25 96 ARG A C 1
ATOM 697 O O . ARG A 1 96 ? 4.288 -2.637 5.543 1.00 96.25 96 ARG A O 1
ATOM 704 N N . ASP A 1 97 ? 5.115 -0.714 4.704 1.00 93.69 97 ASP A N 1
ATOM 705 C CA . ASP A 1 97 ? 4.833 0.081 5.894 1.00 93.69 97 ASP A CA 1
ATOM 706 C C . ASP A 1 97 ? 3.327 0.254 6.078 1.00 93.69 97 ASP A C 1
ATOM 708 O O . ASP A 1 97 ? 2.815 -0.063 7.152 1.00 93.69 97 ASP A O 1
ATOM 712 N N . ALA A 1 98 ? 2.595 0.547 4.999 1.00 93.75 98 ALA A N 1
ATOM 713 C CA . ALA A 1 98 ? 1.136 0.511 5.007 1.00 93.75 98 ALA A CA 1
ATOM 714 C C . ALA A 1 98 ? 0.597 -0.859 5.460 1.00 93.75 98 ALA A C 1
ATOM 716 O O . ALA A 1 98 ? -0.240 -0.940 6.355 1.00 93.75 98 ALA A O 1
ATOM 717 N N . ALA A 1 99 ? 1.100 -1.967 4.908 1.00 93.94 99 ALA A N 1
ATOM 718 C CA . ALA A 1 99 ? 0.625 -3.306 5.259 1.00 93.94 99 ALA A CA 1
ATOM 719 C C . ALA A 1 99 ? 0.873 -3.684 6.732 1.00 93.94 99 ALA A C 1
ATOM 721 O O . ALA A 1 99 ? 0.078 -4.431 7.308 1.00 93.94 99 ALA A O 1
ATOM 722 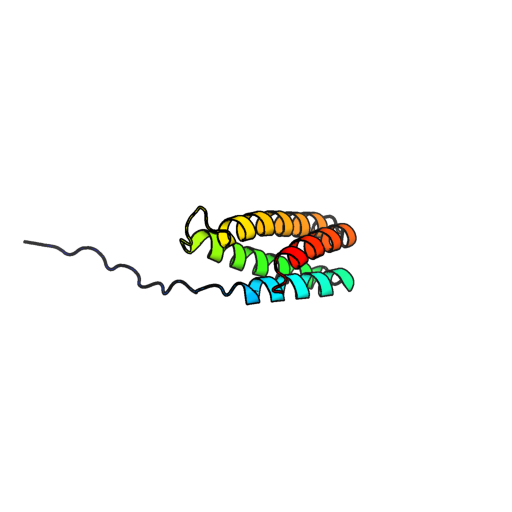N N . LYS A 1 100 ? 1.960 -3.204 7.357 1.00 91.25 100 LYS A N 1
ATOM 723 C CA . LYS A 1 100 ? 2.265 -3.474 8.775 1.00 91.25 100 LYS A CA 1
ATOM 724 C C . LYS A 1 100 ? 1.201 -2.894 9.694 1.00 91.25 100 LYS A C 1
ATOM 726 O O . LYS A 1 100 ? 0.762 -3.601 10.598 1.00 91.25 100 LYS A O 1
ATOM 731 N N . GLU A 1 101 ? 0.756 -1.672 9.420 1.00 86.62 101 GLU A N 1
ATOM 732 C CA . GLU A 1 101 ? -0.262 -1.000 10.226 1.00 86.62 101 GLU A CA 1
ATOM 733 C C . GLU A 1 101 ? -1.573 -1.793 10.240 1.00 86.62 101 GLU A C 1
ATOM 735 O O . GLU A 1 101 ? -2.267 -1.839 11.252 1.00 86.62 101 GLU A O 1
ATOM 740 N N . TRP A 1 102 ? -1.909 -2.486 9.147 1.00 89.62 102 TRP A N 1
ATOM 741 C CA . TRP A 1 102 ? -3.147 -3.266 9.003 1.00 89.62 102 TRP A CA 1
ATOM 742 C C . TRP A 1 102 ? -3.057 -4.720 9.460 1.00 89.62 102 TRP A C 1
ATOM 744 O O . TRP A 1 102 ? -4.054 -5.439 9.390 1.00 89.62 102 TRP A O 1
ATOM 754 N N . ARG A 1 103 ? -1.909 -5.166 9.979 1.00 83.06 103 ARG A N 1
ATOM 755 C CA . ARG A 1 103 ? -1.813 -6.502 10.570 1.00 83.06 103 ARG A CA 1
ATOM 756 C C . ARG A 1 103 ? -2.623 -6.565 11.859 1.00 83.06 103 ARG A C 1
ATOM 758 O O . ARG A 1 103 ? -2.297 -5.914 12.847 1.00 83.06 103 ARG A O 1
ATOM 765 N N . VAL A 1 104 ? -3.662 -7.390 11.847 1.00 63.69 104 VAL A N 1
ATOM 766 C CA . VAL A 1 104 ? -4.353 -7.813 13.067 1.00 63.69 104 VAL A CA 1
ATOM 767 C C . VAL A 1 104 ? -3.407 -8.760 13.818 1.00 63.69 104 VAL A C 1
ATOM 769 O O . VAL A 1 104 ? -2.827 -9.653 13.196 1.00 63.69 104 VAL A O 1
ATOM 772 N N . LYS A 1 105 ? -3.181 -8.510 15.112 1.00 50.56 105 LYS A N 1
ATOM 773 C CA . LYS A 1 105 ? -2.453 -9.430 16.001 1.00 50.56 105 LYS A CA 1
ATOM 774 C C . LYS A 1 105 ? -3.323 -10.618 16.380 1.00 50.56 105 LYS A C 1
ATOM 776 O O . LYS A 1 105 ? -4.535 -10.392 16.583 1.00 50.56 105 LYS A O 1
#

pLDDT: mean 84.4, std 18.33, range [38.53, 97.88]

Secondary structure (DSSP, 8-state):
-----------------HHHHHHHHHHHHHHHHTT-HHHHHHHHHHHHHHHHHHHHTT--TT-HHHHHHHHHHHHHHHHHHHHHTT-HHHHHHHHHHHHHHT---

Foldseek 3Di:
DDDDDDDDPPPPLPPQDLVVLLVLLVVLLVCLVVLVLVVNLVSLVVSLVSLVSQCPVPDPPPDPSVVLSVVLNVLSVQLNVCSVVSNSVSSSVSSVVNSVSSDDD

Solvent-accessible surface area (backbone atoms only — not comparable to full-atom values): 5917 Å² total; per-residue (Å²): 140,88,84,78,84,79,78,79,78,85,68,76,76,80,78,71,56,70,67,56,49,33,50,37,32,49,51,28,31,52,29,28,71,71,67,37,58,70,61,25,52,53,37,42,50,53,41,42,53,51,32,51,50,48,64,68,66,67,62,56,90,85,34,70,66,39,57,50,32,55,57,41,41,53,34,44,51,50,24,52,52,26,56,72,69,71,32,46,66,60,20,30,51,39,30,45,55,47,32,57,75,52,57,81,131

Nearest PDB structures (foldseek):
  5uig-assembly1_A  TM=6.622E-01  e=2.587E-01  Homo sapiens
  4z36-assembly1_A  TM=6.548E-01  e=3.558E-01  Homo sapiens
  6m97-assembly1_A  TM=6.761E-01  e=5.159E-01  Salmo salar
  4z35-assembly1_A  TM=6.586E-01  e=4.892E-01  Homo sapiens
  6gow-assembly1_E  TM=5.852E-01  e=6.379E-01  Bacillus subtilis

Sequence (105 aa):
MSVQPGKAADGKAKVVDPANVAANLRDLTVHLHRGNAAEAKIIAAQAAEQLQEIIQSGVEPEGILMGKAQQTMFAIEEVRIMLSQDDVNGALAAARDAAKEWRVK

Radius of gyration: 16.96 Å; Cα contacts (8 Å, |Δi|>4): 102; chains: 1; bounding box: 64×30×30 Å